Protein AF-A0A8T2B8S4-F1 (afdb_monomer)

Solvent-accessible surface area (backbone atoms only — not comparable to full-atom values): 5568 Å² total; per-residue (Å²): 121,76,68,60,57,53,54,52,52,52,51,53,52,52,50,52,56,61,54,63,69,72,67,74,74,70,67,49,63,48,71,48,74,47,76,48,82,42,70,58,55,93,54,25,38,60,47,35,54,52,53,43,69,73,37,90,84,50,60,72,91,33,73,86,74,44,56,51,44,64,37,40,69,48,70,62,85,96,41,54,23,22,37,28,42,30,34,35,84,49,73,76,82,134

Structure (mmCIF, N/CA/C/O backbone):
data_AF-A0A8T2B8S4-F1
#
_entry.id   AF-A0A8T2B8S4-F1
#
loop_
_atom_site.group_PDB
_atom_site.id
_atom_site.type_symbol
_atom_site.label_atom_id
_atom_site.label_alt_id
_atom_site.label_comp_id
_atom_site.label_asym_id
_atom_site.label_entity_id
_atom_site.label_seq_id
_atom_site.pdbx_PDB_ins_code
_atom_site.Cartn_x
_atom_site.Cartn_y
_atom_site.Cartn_z
_atom_site.occupancy
_atom_site.B_iso_or_equiv
_atom_site.auth_seq_id
_atom_site.auth_comp_id
_atom_site.auth_asym_id
_atom_site.auth_atom_id
_atom_site.pdbx_PDB_model_num
ATOM 1 N N . MET A 1 1 ? 41.551 -16.755 -46.897 1.00 50.50 1 MET A N 1
ATOM 2 C CA . MET A 1 1 ? 41.092 -15.624 -46.050 1.00 50.50 1 MET A CA 1
ATOM 3 C C . MET A 1 1 ? 39.593 -15.297 -46.164 1.00 50.50 1 MET A C 1
ATOM 5 O O . MET A 1 1 ? 39.056 -14.766 -45.207 1.00 50.50 1 MET A O 1
ATOM 9 N N . ARG A 1 2 ? 38.880 -15.654 -47.253 1.00 53.94 2 ARG A N 1
ATOM 10 C CA . ARG A 1 2 ? 37.419 -15.422 -47.417 1.00 53.94 2 ARG A CA 1
ATOM 11 C C . ARG A 1 2 ? 36.505 -16.157 -46.420 1.00 53.94 2 ARG A C 1
ATOM 13 O O . ARG A 1 2 ? 35.413 -15.686 -46.137 1.00 53.94 2 ARG A O 1
ATOM 20 N N . SER A 1 3 ? 36.934 -17.311 -45.908 1.00 57.91 3 SER A N 1
ATOM 21 C CA . SER A 1 3 ? 36.098 -18.138 -45.023 1.00 57.91 3 SER A CA 1
ATOM 22 C C . SER A 1 3 ? 36.016 -17.592 -43.594 1.00 57.91 3 SER A C 1
ATOM 24 O O . SER A 1 3 ? 35.002 -17.767 -42.933 1.00 57.91 3 SER A O 1
ATOM 26 N N . VAL A 1 4 ? 37.067 -16.911 -43.125 1.00 59.75 4 VAL A N 1
ATOM 27 C CA . VAL A 1 4 ? 37.158 -16.413 -41.741 1.00 59.75 4 VAL A CA 1
ATOM 28 C C . VAL A 1 4 ? 36.249 -15.200 -41.542 1.00 59.75 4 VAL A C 1
ATOM 30 O O . VAL A 1 4 ? 35.550 -15.106 -40.537 1.00 59.75 4 VAL A O 1
ATOM 33 N N . THR A 1 5 ? 36.185 -14.308 -42.534 1.00 61.19 5 THR A N 1
ATOM 34 C CA . THR A 1 5 ? 35.276 -13.154 -42.524 1.00 61.19 5 THR A CA 1
ATOM 35 C C . THR A 1 5 ? 33.807 -13.573 -42.514 1.00 61.19 5 THR A C 1
ATOM 37 O O . THR A 1 5 ? 33.010 -12.953 -41.815 1.00 61.19 5 THR A O 1
ATOM 40 N N . SER A 1 6 ? 33.455 -14.658 -43.215 1.00 63.44 6 SER A N 1
ATOM 41 C CA . SER A 1 6 ? 32.092 -15.207 -43.204 1.00 63.44 6 SER A CA 1
ATOM 42 C C . SER A 1 6 ? 31.689 -15.723 -41.821 1.00 63.44 6 SER A C 1
ATOM 44 O O . SER A 1 6 ? 30.569 -15.473 -41.379 1.00 63.44 6 SER A O 1
ATOM 46 N N . SER A 1 7 ? 32.598 -16.401 -41.116 1.00 65.00 7 SER A N 1
ATOM 47 C CA . SER A 1 7 ?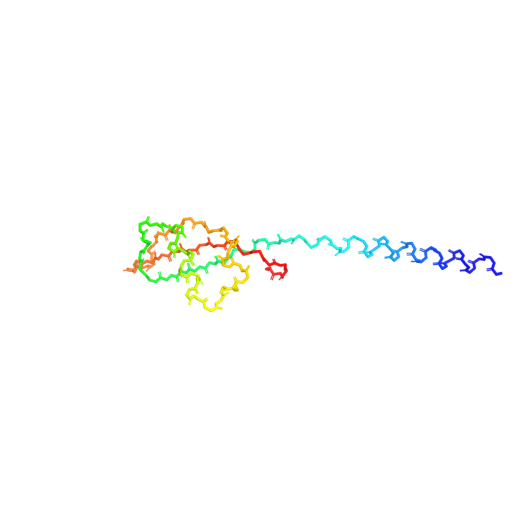 32.341 -16.901 -39.760 1.00 65.00 7 SER A CA 1
ATOM 48 C C . SER A 1 7 ? 32.152 -15.763 -38.752 1.00 65.00 7 SER A C 1
ATOM 50 O O . SER A 1 7 ? 31.272 -15.834 -37.900 1.00 65.00 7 SER A O 1
ATOM 52 N N . ILE A 1 8 ? 32.927 -14.680 -38.878 1.00 73.56 8 ILE A N 1
ATOM 53 C CA . ILE A 1 8 ? 32.818 -13.499 -38.005 1.00 73.56 8 ILE A CA 1
ATOM 54 C C . ILE A 1 8 ? 31.478 -12.777 -38.217 1.00 73.56 8 ILE A C 1
ATOM 56 O O . ILE A 1 8 ? 30.805 -12.428 -37.246 1.00 73.56 8 ILE A O 1
ATOM 60 N N . LEU A 1 9 ? 31.061 -12.598 -39.475 1.00 73.06 9 LEU A N 1
ATOM 61 C CA . LEU A 1 9 ? 29.763 -12.008 -39.828 1.00 73.06 9 LEU A CA 1
ATOM 62 C C . LEU A 1 9 ? 28.591 -12.819 -39.263 1.00 73.06 9 LEU A C 1
ATOM 64 O O . LEU A 1 9 ? 27.648 -12.245 -38.717 1.00 73.06 9 LEU A O 1
ATOM 68 N N . LEU A 1 10 ? 28.672 -14.149 -39.344 1.00 73.88 10 LEU A N 1
ATOM 69 C CA . LEU A 1 10 ? 27.642 -15.041 -38.818 1.00 73.88 10 LEU A CA 1
ATOM 70 C C . LEU A 1 10 ? 27.536 -14.948 -37.284 1.00 73.88 10 LEU A C 1
ATOM 72 O O . LEU A 1 10 ? 26.433 -14.877 -36.742 1.00 73.88 10 LEU A O 1
ATOM 76 N N . CYS A 1 11 ? 28.674 -14.872 -36.587 1.00 72.81 11 CYS A N 1
ATOM 77 C CA . CYS A 1 11 ? 28.716 -14.688 -35.135 1.00 72.81 11 CYS A CA 1
ATOM 78 C C . CYS A 1 11 ? 28.121 -13.342 -34.697 1.00 72.81 11 CYS A C 1
ATOM 80 O O . CYS A 1 11 ? 27.356 -13.298 -33.734 1.00 72.81 11 CYS A O 1
ATOM 82 N N . LEU A 1 12 ? 28.423 -12.252 -35.410 1.00 72.50 12 LEU A N 1
ATOM 83 C CA . LEU A 1 12 ? 27.871 -10.925 -35.113 1.00 72.50 12 LEU A CA 1
ATOM 84 C C . LEU A 1 12 ? 26.347 -10.882 -35.287 1.00 72.50 12 LEU A C 1
ATOM 86 O O . LEU A 1 12 ? 25.648 -10.320 -34.445 1.00 72.50 12 LEU A O 1
ATOM 90 N N . LEU A 1 13 ? 25.823 -11.522 -36.336 1.00 70.94 13 LEU A N 1
ATOM 91 C CA . LEU A 1 13 ? 24.380 -11.628 -36.566 1.00 70.94 13 LEU A CA 1
ATOM 92 C C . LEU A 1 13 ? 23.684 -12.426 -35.456 1.00 70.94 13 LEU A C 1
ATOM 94 O O . LEU A 1 13 ? 22.670 -11.976 -34.923 1.00 70.94 13 LEU A O 1
ATOM 98 N N . MET A 1 14 ? 24.256 -13.562 -35.047 1.00 68.38 14 MET A N 1
ATOM 99 C CA . MET A 1 14 ? 23.742 -14.357 -33.924 1.00 68.38 14 MET A CA 1
ATOM 100 C C . MET A 1 14 ? 23.734 -13.563 -32.610 1.00 68.38 14 MET A C 1
ATOM 102 O O . MET A 1 14 ? 22.748 -13.610 -31.869 1.00 68.38 14 MET A O 1
ATOM 106 N N . PHE A 1 15 ? 24.792 -12.794 -32.328 1.00 64.69 15 PHE A N 1
ATOM 107 C CA . PHE A 1 15 ? 24.865 -11.913 -31.157 1.00 64.69 15 PHE A CA 1
ATOM 108 C C . PHE A 1 15 ? 23.813 -10.798 -31.194 1.00 64.69 15 PHE A C 1
ATOM 110 O O . PHE A 1 15 ? 23.193 -10.511 -30.170 1.00 64.69 15 PHE A O 1
ATOM 117 N N . LEU A 1 16 ? 23.571 -10.184 -32.354 1.00 64.25 16 LEU A N 1
ATOM 118 C CA . LEU A 1 16 ? 22.546 -9.149 -32.506 1.00 64.25 16 LEU A CA 1
ATOM 119 C C . LEU A 1 16 ? 21.139 -9.708 -32.292 1.00 64.25 16 LEU A C 1
ATOM 121 O O . LEU A 1 16 ? 20.342 -9.089 -31.587 1.00 64.25 16 LEU A O 1
ATOM 125 N N . VAL A 1 17 ? 20.835 -10.885 -32.843 1.00 63.25 17 VAL A N 1
ATOM 126 C CA . VAL A 1 17 ? 19.531 -11.535 -32.654 1.00 63.25 17 VAL A CA 1
ATOM 127 C C . VAL A 1 17 ? 19.331 -11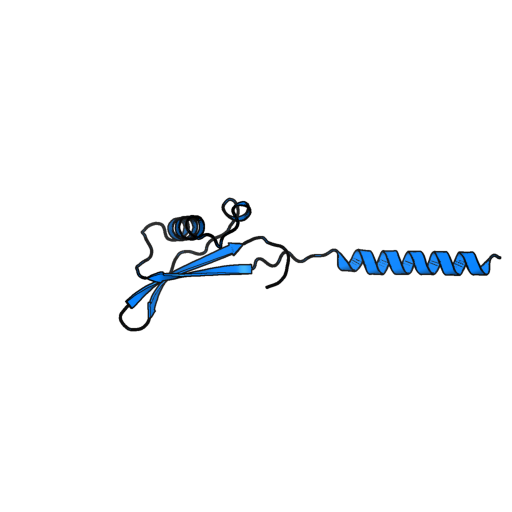.917 -31.187 1.00 63.25 17 VAL A C 1
ATOM 129 O O . VAL A 1 17 ? 18.314 -11.567 -30.595 1.00 63.25 17 VAL A O 1
ATOM 132 N N . THR A 1 18 ? 20.311 -12.560 -30.553 1.00 59.31 18 THR A N 1
ATOM 133 C CA . THR A 1 18 ? 20.191 -12.986 -29.147 1.00 59.31 18 THR A CA 1
ATOM 134 C C . THR A 1 18 ? 20.131 -11.820 -28.155 1.00 59.31 18 THR A C 1
ATOM 136 O O . THR A 1 18 ? 19.398 -11.912 -27.169 1.00 59.31 18 THR A O 1
ATOM 139 N N . ASN A 1 19 ? 20.822 -10.702 -28.410 1.00 57.59 19 ASN A N 1
ATOM 140 C CA . ASN A 1 19 ? 20.736 -9.516 -27.548 1.00 57.59 19 ASN A CA 1
ATOM 141 C C . ASN A 1 19 ? 19.428 -8.730 -27.735 1.00 57.59 19 ASN A C 1
ATOM 143 O O . ASN A 1 19 ? 18.869 -8.255 -26.748 1.00 57.59 19 ASN A O 1
ATOM 147 N N . ASN A 1 20 ? 18.881 -8.637 -28.954 1.00 54.25 20 ASN A N 1
ATOM 148 C CA . ASN A 1 20 ? 17.632 -7.899 -29.194 1.00 54.25 20 ASN A CA 1
ATOM 149 C C . ASN A 1 20 ? 16.394 -8.565 -28.565 1.00 54.25 20 ASN A C 1
ATOM 151 O O . ASN A 1 20 ? 15.432 -7.878 -28.225 1.00 54.25 20 ASN A O 1
ATOM 155 N N . VAL A 1 21 ? 16.407 -9.885 -28.354 1.00 52.62 21 VAL A N 1
ATOM 156 C CA . VAL A 1 21 ? 15.267 -10.604 -27.751 1.00 52.62 21 VAL A CA 1
ATOM 157 C C . VAL A 1 21 ? 15.225 -10.431 -26.222 1.00 52.62 21 VAL A C 1
ATOM 159 O O . VAL A 1 21 ? 14.160 -10.528 -25.613 1.00 52.62 21 VAL A O 1
ATOM 162 N N . LYS A 1 22 ? 16.356 -10.099 -25.582 1.00 47.38 22 LYS A N 1
ATOM 163 C CA . LYS A 1 22 ? 16.471 -9.990 -24.115 1.00 47.38 22 LYS A CA 1
ATOM 164 C C . LYS A 1 22 ? 16.038 -8.633 -23.539 1.00 47.38 22 LYS A C 1
ATOM 166 O O . LYS A 1 22 ? 16.034 -8.469 -22.324 1.00 47.38 22 LYS A O 1
ATOM 171 N N . GLY A 1 23 ? 15.661 -7.675 -24.390 1.00 48.59 23 GLY A N 1
ATOM 172 C CA . GLY A 1 23 ? 15.362 -6.290 -24.000 1.00 48.59 23 GLY A CA 1
ATOM 173 C C . GLY A 1 23 ? 13.895 -5.969 -23.701 1.00 48.59 23 GLY A C 1
ATOM 174 O O . GLY A 1 23 ? 13.590 -4.842 -23.316 1.00 48.59 23 GLY A O 1
ATOM 175 N N . ARG A 1 24 ? 12.957 -6.913 -23.854 1.00 45.75 24 ARG A N 1
ATOM 176 C CA . ARG A 1 24 ? 11.555 -6.677 -23.472 1.00 45.75 24 ARG A CA 1
ATOM 177 C C . ARG A 1 24 ? 11.377 -6.977 -21.984 1.00 45.75 24 ARG A C 1
ATOM 179 O O . ARG A 1 24 ? 10.765 -7.971 -21.604 1.00 45.75 24 ARG A O 1
ATOM 186 N N . GLU A 1 25 ? 11.925 -6.109 -21.135 1.00 48.91 25 GLU A N 1
ATOM 187 C CA . GLU A 1 25 ? 11.543 -6.060 -19.724 1.00 48.91 25 GLU A CA 1
ATOM 188 C C . GLU A 1 25 ? 10.041 -5.771 -19.654 1.00 48.91 25 GLU A C 1
ATOM 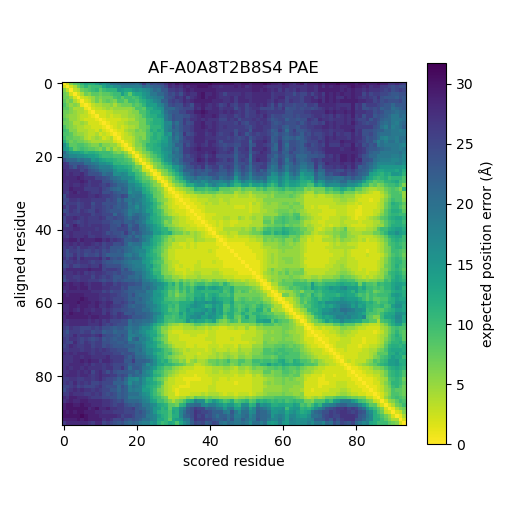190 O O . GLU A 1 25 ? 9.579 -4.635 -19.790 1.00 48.91 25 GLU A O 1
ATOM 195 N N . VAL A 1 26 ? 9.241 -6.822 -19.484 1.00 47.41 26 VAL A N 1
ATOM 196 C CA . VAL A 1 26 ? 7.833 -6.676 -19.137 1.00 47.41 26 VAL A CA 1
ATOM 197 C C . VAL A 1 26 ? 7.818 -5.962 -17.791 1.00 47.41 26 VAL A C 1
ATOM 199 O O . VAL A 1 26 ? 8.158 -6.563 -16.774 1.00 47.41 26 VAL A O 1
ATOM 202 N N . ARG A 1 27 ? 7.454 -4.671 -17.779 1.00 48.81 27 ARG A N 1
ATOM 203 C CA . ARG A 1 27 ? 7.162 -3.928 -16.547 1.00 48.81 27 AR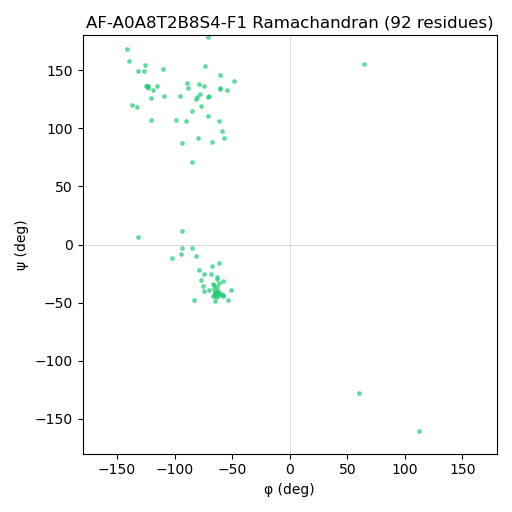G A CA 1
ATOM 204 C C . ARG A 1 27 ? 6.056 -4.674 -15.804 1.00 48.81 27 ARG A C 1
ATOM 206 O O . ARG A 1 27 ? 4.871 -4.477 -16.069 1.00 48.81 27 ARG A O 1
ATOM 213 N N . ARG A 1 28 ? 6.438 -5.577 -14.904 1.00 51.25 28 ARG A N 1
ATOM 214 C CA . ARG A 1 28 ? 5.506 -6.233 -13.997 1.00 51.25 28 ARG A CA 1
ATOM 215 C C . ARG A 1 28 ? 5.067 -5.178 -12.996 1.00 51.25 28 ARG A C 1
ATOM 217 O O . ARG A 1 28 ? 5.853 -4.728 -12.171 1.00 51.25 28 ARG A O 1
ATOM 224 N N . ASN A 1 29 ? 3.806 -4.770 -13.085 1.00 60.31 29 ASN A N 1
ATOM 225 C CA . ASN A 1 29 ? 3.175 -3.966 -12.047 1.00 60.31 29 ASN A CA 1
ATOM 226 C C . ASN A 1 29 ? 3.039 -4.836 -10.791 1.00 60.31 29 ASN A C 1
ATOM 228 O O . ASN A 1 29 ? 2.033 -5.527 -10.623 1.00 60.31 29 ASN A O 1
ATOM 232 N N . CYS A 1 30 ? 4.060 -4.845 -9.934 1.00 68.81 30 CYS A N 1
ATOM 233 C CA . CYS A 1 30 ? 4.000 -5.573 -8.674 1.00 68.81 30 CYS A CA 1
ATOM 234 C C . CYS A 1 30 ? 3.005 -4.854 -7.736 1.00 68.81 30 CYS A C 1
ATOM 236 O O . CYS A 1 30 ? 3.094 -3.632 -7.548 1.00 68.81 30 CYS A O 1
ATOM 238 N N . PRO A 1 31 ? 2.018 -5.574 -7.174 1.00 74.94 31 PRO A N 1
ATOM 239 C CA . PRO A 1 31 ? 1.090 -4.995 -6.218 1.00 74.94 31 PRO A CA 1
ATOM 240 C C . PRO A 1 31 ? 1.761 -4.854 -4.849 1.00 74.94 31 PRO A C 1
ATOM 242 O O . PRO A 1 31 ? 2.112 -5.847 -4.215 1.00 74.94 31 PRO A O 1
ATOM 245 N N . TYR A 1 32 ? 1.862 -3.625 -4.360 1.00 78.44 32 TYR A N 1
ATOM 246 C CA . TYR A 1 32 ? 2.187 -3.323 -2.972 1.00 78.44 32 TYR A CA 1
ATOM 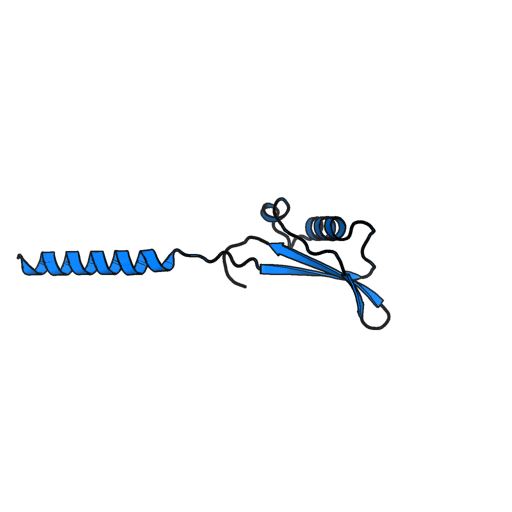247 C C . TYR A 1 32 ? 0.928 -3.470 -2.132 1.00 78.44 32 TYR A C 1
ATOM 249 O O . TYR A 1 32 ? -0.108 -2.889 -2.462 1.00 78.44 32 TYR A O 1
ATOM 257 N N . LYS A 1 33 ? 1.008 -4.259 -1.061 1.00 83.94 33 LYS A N 1
ATOM 258 C CA . LYS A 1 33 ? -0.093 -4.471 -0.121 1.00 83.94 33 LYS A CA 1
ATOM 259 C C . LYS A 1 33 ? 0.292 -3.926 1.247 1.00 83.94 33 LYS A C 1
ATOM 261 O O . LYS A 1 33 ? 1.397 -4.175 1.714 1.00 83.94 33 LYS A O 1
ATOM 266 N N . LEU A 1 34 ? -0.639 -3.224 1.872 1.00 85.19 34 LEU A N 1
ATOM 267 C CA . LEU A 1 34 ? -0.545 -2.736 3.240 1.00 85.19 34 LEU A CA 1
ATOM 268 C C . LEU A 1 34 ? -1.765 -3.249 4.001 1.00 85.19 34 LEU A C 1
ATOM 270 O O . LEU A 1 34 ? -2.876 -3.207 3.466 1.00 85.19 34 LEU A O 1
ATOM 274 N N . MET A 1 35 ? -1.562 -3.735 5.221 1.00 89.38 35 MET A N 1
ATOM 275 C CA . MET A 1 35 ? -2.644 -4.133 6.112 1.00 89.38 35 MET A CA 1
ATOM 276 C C . MET A 1 35 ? -2.338 -3.628 7.511 1.00 89.38 35 MET A C 1
ATOM 278 O O . MET A 1 35 ? -1.309 -3.988 8.074 1.00 89.38 35 MET A O 1
ATOM 282 N N . ASN A 1 36 ? -3.223 -2.794 8.042 1.00 89.94 36 ASN A N 1
ATOM 283 C CA . ASN A 1 36 ? -3.011 -2.079 9.293 1.00 89.94 36 ASN A CA 1
ATOM 284 C C . ASN A 1 36 ? -4.306 -2.060 10.121 1.00 89.94 36 ASN A C 1
ATOM 286 O O . ASN A 1 36 ? -5.396 -2.207 9.560 1.00 89.94 36 ASN A O 1
ATOM 290 N N . PRO A 1 37 ? -4.214 -1.864 11.446 1.00 91.56 37 PRO A N 1
ATOM 291 C CA . PRO A 1 37 ? -5.381 -1.709 12.307 1.00 91.56 37 PRO A CA 1
ATOM 292 C C . PRO A 1 37 ? -6.234 -0.496 11.925 1.00 91.56 37 PRO A C 1
ATOM 294 O O . PRO A 1 37 ? -5.711 0.553 11.548 1.00 91.56 37 PRO A O 1
ATOM 297 N N . GLY A 1 38 ? -7.548 -0.625 12.093 1.00 91.31 38 GLY A N 1
ATOM 298 C CA . GLY A 1 38 ? -8.518 0.442 11.873 1.00 91.31 38 GLY A CA 1
ATOM 299 C C . GLY A 1 38 ? -9.437 0.182 10.685 1.00 91.31 38 GLY A C 1
ATOM 300 O O . GLY A 1 38 ? -9.613 -0.951 10.247 1.00 91.31 38 GLY A O 1
ATOM 301 N N . LYS A 1 39 ? -10.045 1.257 10.181 1.00 91.31 39 LYS A N 1
ATOM 302 C CA . LYS A 1 39 ? -10.991 1.223 9.063 1.00 91.31 39 LYS A CA 1
ATOM 303 C C . LYS A 1 39 ? -10.570 2.177 7.957 1.00 91.31 39 LYS A C 1
ATOM 305 O O . LYS A 1 39 ? -9.904 3.181 8.203 1.00 91.31 39 LYS A O 1
ATOM 310 N N . CYS A 1 40 ? -11.001 1.875 6.745 1.00 88.69 40 CYS A N 1
ATOM 311 C CA . CYS A 1 40 ? -10.903 2.749 5.597 1.00 88.69 40 CYS A CA 1
ATOM 312 C C . CYS A 1 40 ? -11.674 4.051 5.851 1.00 88.69 40 CYS A C 1
ATOM 314 O O . CYS A 1 40 ? -12.822 4.037 6.296 1.00 88.69 40 CYS A O 1
ATOM 316 N N . GLY A 1 41 ? -11.060 5.188 5.517 1.00 84.06 41 GLY A N 1
ATOM 317 C CA . GLY A 1 41 ? -11.744 6.482 5.516 1.00 84.06 41 GLY A CA 1
ATOM 318 C C . GLY A 1 41 ? -12.771 6.628 4.382 1.00 84.06 41 GLY A C 1
ATOM 319 O O . GLY A 1 41 ? -12.917 5.757 3.522 1.00 84.06 41 GLY A O 1
ATOM 320 N N . ALA A 1 42 ? -13.452 7.780 4.343 1.00 85.69 42 ALA A N 1
ATOM 321 C CA . ALA A 1 42 ? -14.490 8.082 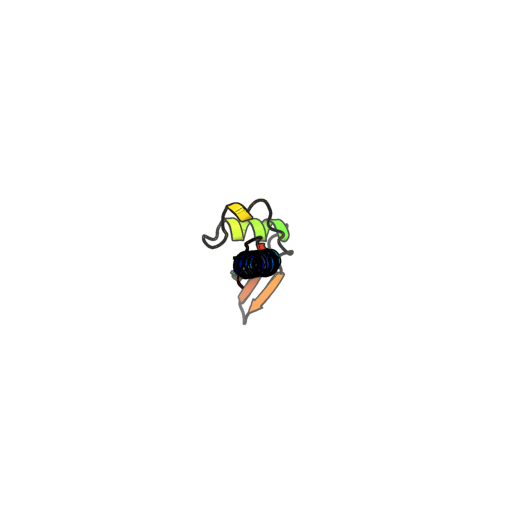3.349 1.00 85.69 42 ALA A CA 1
ATOM 322 C C . ALA A 1 42 ? -13.978 7.997 1.896 1.00 85.69 42 ALA A C 1
ATOM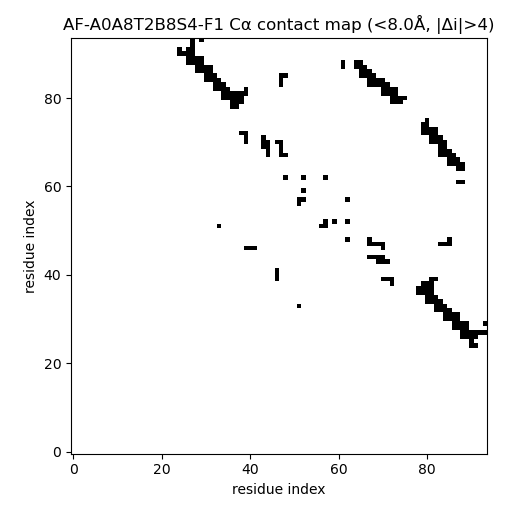 324 O O . ALA A 1 42 ? -14.622 7.394 1.037 1.00 85.69 42 ALA A O 1
ATOM 325 N N . ASN A 1 43 ? -12.789 8.545 1.620 1.00 90.81 43 ASN A N 1
ATOM 326 C CA . ASN A 1 43 ? -12.158 8.440 0.306 1.00 90.81 43 ASN A CA 1
ATOM 327 C C . ASN A 1 43 ? -11.197 7.245 0.259 1.00 90.81 43 ASN A C 1
ATOM 329 O O . ASN A 1 43 ? -10.000 7.369 0.508 1.00 90.81 43 ASN A O 1
ATOM 333 N N . LYS A 1 44 ? -11.740 6.073 -0.078 1.00 87.69 44 LYS A N 1
ATOM 334 C CA . LYS A 1 44 ? -11.041 4.780 -0.024 1.00 87.69 44 LYS A CA 1
ATOM 335 C C . LYS A 1 44 ? -9.764 4.704 -0.867 1.00 87.69 44 LYS A C 1
ATOM 337 O O . LYS A 1 44 ? -8.864 3.951 -0.515 1.00 87.69 44 LYS A O 1
ATOM 342 N N . VAL A 1 45 ? -9.686 5.415 -1.992 1.00 86.75 45 VAL A N 1
ATOM 343 C CA . VAL A 1 45 ? -8.493 5.388 -2.862 1.00 86.75 45 VAL A CA 1
ATOM 344 C C . VAL A 1 45 ? -7.434 6.351 -2.336 1.00 86.75 45 VAL A C 1
ATOM 346 O O . VAL A 1 45 ? -6.279 5.955 -2.177 1.00 86.75 45 VAL A O 1
ATOM 349 N N . GLN A 1 46 ? -7.836 7.584 -2.015 1.00 86.19 46 GLN A N 1
ATOM 350 C CA . GLN A 1 46 ? -6.930 8.599 -1.480 1.00 86.19 46 GLN A CA 1
ATOM 351 C C . GLN A 1 46 ? -6.337 8.173 -0.136 1.00 86.19 46 GLN A C 1
ATOM 353 O O . GLN A 1 46 ? -5.141 8.322 0.077 1.00 86.19 46 GLN A O 1
ATOM 358 N N . PHE A 1 47 ? -7.148 7.546 0.719 1.00 89.25 47 PHE A N 1
ATOM 359 C CA . PHE A 1 47 ? -6.700 6.985 1.989 1.00 89.25 47 PHE A CA 1
ATOM 360 C C . PHE A 1 47 ? -5.521 6.022 1.804 1.00 89.25 47 PHE A C 1
ATOM 362 O O . PHE A 1 47 ? -4.500 6.163 2.467 1.00 89.25 47 PHE A O 1
ATOM 369 N N . CYS A 1 48 ? -5.614 5.091 0.848 1.00 86.69 48 CYS A N 1
ATOM 370 C CA . CYS A 1 48 ? -4.507 4.183 0.563 1.00 86.69 48 CYS A CA 1
ATOM 371 C C . CYS A 1 48 ? -3.275 4.908 0.022 1.00 86.69 48 CYS A C 1
ATOM 373 O O . CYS A 1 48 ? -2.165 4.583 0.430 1.00 86.69 48 CYS A O 1
ATOM 375 N N . LEU A 1 49 ? -3.450 5.884 -0.873 1.00 84.00 49 LEU A N 1
ATOM 376 C CA . LEU A 1 49 ? -2.332 6.690 -1.370 1.00 84.00 49 LEU A CA 1
ATOM 377 C C . LEU A 1 49 ? -1.608 7.402 -0.222 1.00 84.00 49 LEU A C 1
ATOM 379 O O . LEU A 1 49 ? -0.380 7.386 -0.176 1.00 84.00 49 LEU A O 1
ATOM 383 N N . ASP A 1 50 ? -2.350 7.990 0.712 1.00 85.94 50 ASP A N 1
ATOM 384 C CA . ASP A 1 50 ? -1.784 8.725 1.840 1.00 85.94 50 ASP A CA 1
ATOM 385 C C . ASP A 1 50 ? -1.101 7.792 2.851 1.00 85.94 50 ASP A C 1
ATOM 387 O O . ASP A 1 50 ? 0.003 8.093 3.306 1.00 85.94 50 ASP A O 1
ATOM 391 N N . GLU A 1 51 ? -1.675 6.618 3.127 1.00 86.25 51 GLU A N 1
ATOM 392 C CA . GLU A 1 51 ? -1.028 5.599 3.962 1.00 86.25 51 GLU A CA 1
ATOM 393 C C . GLU A 1 51 ? 0.276 5.092 3.333 1.00 86.25 51 GLU A C 1
ATOM 395 O O . GLU A 1 51 ? 1.311 5.048 3.996 1.00 86.25 51 GLU A O 1
ATOM 400 N N . PHE A 1 52 ? 0.297 4.816 2.026 1.00 81.19 52 PHE A N 1
ATOM 401 C CA . PHE A 1 52 ? 1.540 4.443 1.345 1.00 81.19 52 PHE A CA 1
ATOM 402 C C . PHE A 1 52 ? 2.564 5.585 1.314 1.00 81.19 52 PHE A C 1
ATOM 404 O O . PHE A 1 52 ? 3.760 5.324 1.449 1.00 81.19 52 PHE A O 1
ATOM 411 N N . LYS A 1 53 ? 2.137 6.852 1.199 1.00 78.00 53 LYS A N 1
ATOM 412 C CA . LYS A 1 53 ? 3.042 8.012 1.298 1.00 78.00 53 LYS A CA 1
ATOM 413 C C . LYS A 1 53 ? 3.723 8.111 2.661 1.00 78.00 53 LYS A C 1
ATOM 415 O O . LYS A 1 53 ? 4.868 8.566 2.694 1.00 78.00 53 LYS A O 1
ATOM 420 N N . ARG A 1 54 ? 3.032 7.702 3.733 1.00 79.81 54 ARG A N 1
ATOM 421 C CA . ARG A 1 54 ? 3.547 7.643 5.111 1.00 79.81 54 ARG A CA 1
ATOM 422 C C . ARG A 1 54 ? 4.501 6.472 5.335 1.00 79.81 54 ARG A C 1
ATOM 424 O O . ARG A 1 54 ? 5.360 6.558 6.205 1.00 79.81 54 ARG A O 1
ATOM 431 N N . THR A 1 55 ? 4.386 5.395 4.559 1.00 71.38 55 THR A N 1
ATOM 432 C CA . THR A 1 55 ? 5.323 4.269 4.658 1.00 71.38 55 THR A CA 1
ATOM 433 C C . THR A 1 55 ? 6.648 4.538 3.944 1.00 71.38 55 THR A C 1
ATOM 435 O O . THR A 1 55 ? 6.682 5.002 2.806 1.00 71.38 55 THR A O 1
ATOM 438 N N . THR A 1 56 ? 7.756 4.144 4.572 1.00 63.00 56 THR A N 1
ATOM 439 C CA . THR A 1 56 ? 9.112 4.214 3.990 1.00 63.00 56 THR A CA 1
ATOM 440 C C . THR A 1 56 ? 9.303 3.253 2.808 1.00 63.00 56 THR A C 1
ATOM 442 O O . THR A 1 56 ? 10.211 3.417 1.999 1.00 63.00 56 THR A O 1
ATOM 445 N N . TYR A 1 57 ? 8.432 2.249 2.682 1.00 59.34 57 TYR A N 1
ATOM 446 C CA . TYR A 1 57 ? 8.541 1.173 1.693 1.00 59.34 57 TYR A CA 1
ATOM 447 C C . TYR A 1 57 ? 8.023 1.543 0.300 1.00 59.34 57 TYR A C 1
ATOM 449 O O . TYR A 1 57 ? 8.229 0.779 -0.646 1.00 59.34 57 TYR A O 1
ATOM 457 N N . PHE A 1 58 ? 7.356 2.693 0.152 1.00 65.00 58 PHE A N 1
ATOM 458 C CA . PHE A 1 58 ? 6.812 3.123 -1.130 1.00 65.00 58 PHE A CA 1
ATOM 459 C C . PHE A 1 58 ? 7.747 4.139 -1.806 1.00 65.00 58 PHE A C 1
ATOM 461 O O . PHE A 1 58 ? 7.829 5.287 -1.354 1.00 65.00 58 PHE A O 1
ATOM 468 N N . PRO A 1 59 ? 8.469 3.752 -2.877 1.00 61.84 59 PRO A N 1
ATOM 469 C CA . PRO A 1 59 ? 9.440 4.634 -3.510 1.00 61.84 59 PRO A CA 1
ATOM 470 C C . PRO A 1 59 ? 8.758 5.903 -4.032 1.00 61.84 59 PRO A C 1
ATOM 472 O O . PRO A 1 59 ? 7.720 5.838 -4.689 1.00 61.84 59 PRO A O 1
ATOM 475 N N . GLU A 1 60 ? 9.360 7.061 -3.757 1.00 61.41 60 GLU A N 1
ATOM 476 C CA . GLU A 1 60 ? 8.817 8.386 -4.090 1.00 61.41 60 GLU A CA 1
ATOM 477 C C . GLU A 1 60 ? 8.401 8.515 -5.558 1.00 61.41 60 GLU A C 1
ATOM 479 O O . GLU A 1 60 ? 7.324 9.013 -5.877 1.00 61.41 60 GLU A O 1
ATOM 484 N N . ASN A 1 61 ? 9.200 7.921 -6.439 1.00 55.75 61 ASN A N 1
ATOM 485 C CA . ASN A 1 61 ? 9.021 7.890 -7.887 1.00 55.75 61 ASN A CA 1
ATOM 486 C C . ASN A 1 61 ? 7.717 7.184 -8.316 1.00 55.75 61 ASN A C 1
ATOM 488 O O . ASN A 1 61 ? 7.292 7.309 -9.461 1.00 55.75 61 ASN A O 1
ATOM 492 N N . GLN A 1 62 ? 7.087 6.418 -7.419 1.00 58.56 62 GLN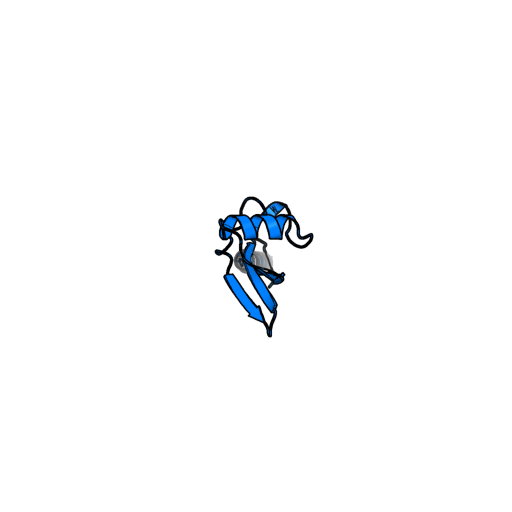 A N 1
ATOM 493 C CA . GLN A 1 62 ? 5.810 5.748 -7.653 1.00 58.56 62 GLN A CA 1
ATOM 494 C C . GLN A 1 62 ? 4.626 6.466 -6.999 1.00 58.56 62 GLN A C 1
ATOM 496 O O . GLN A 1 62 ? 3.488 6.156 -7.344 1.00 58.56 62 GLN A O 1
ATOM 501 N N . LYS A 1 63 ? 4.841 7.449 -6.111 1.00 57.34 63 LYS A N 1
ATOM 502 C CA . LYS A 1 63 ? 3.766 8.172 -5.398 1.00 57.34 63 LYS A CA 1
ATOM 503 C C . LYS A 1 63 ? 2.851 8.970 -6.339 1.00 57.34 63 LYS A C 1
ATOM 505 O O . LYS A 1 63 ? 1.664 9.082 -6.059 1.00 57.34 63 LYS A O 1
ATOM 510 N N . ASN A 1 64 ? 3.373 9.449 -7.473 1.00 52.75 64 ASN A N 1
ATOM 511 C CA . ASN A 1 64 ? 2.628 10.287 -8.428 1.00 52.75 64 ASN A CA 1
ATOM 512 C C . ASN A 1 64 ? 1.963 9.519 -9.589 1.00 52.75 64 ASN A C 1
ATOM 514 O O . ASN A 1 64 ? 1.192 10.109 -10.337 1.00 52.75 64 ASN A O 1
ATOM 518 N N . GLY A 1 65 ? 2.235 8.218 -9.752 1.00 52.72 65 GLY A N 1
ATOM 519 C CA . GLY A 1 65 ? 1.706 7.405 -10.863 1.00 52.72 65 GLY A CA 1
ATOM 520 C C . GLY A 1 65 ? 1.104 6.065 -10.443 1.00 52.72 65 GLY A C 1
ATOM 521 O O . GLY A 1 65 ? 0.766 5.241 -11.295 1.00 52.72 65 GLY A O 1
ATOM 522 N N . SER A 1 66 ? 0.997 5.812 -9.140 1.00 65.12 66 SER A N 1
ATOM 523 C CA . SER A 1 66 ? 0.496 4.546 -8.618 1.00 65.12 66 SER A CA 1
ATOM 524 C C . SER A 1 66 ? -1.022 4.476 -8.693 1.00 65.12 66 SER A C 1
ATOM 526 O O . SER A 1 66 ? -1.751 5.360 -8.248 1.00 65.12 66 SER A O 1
ATOM 528 N N . ARG A 1 67 ? -1.513 3.377 -9.267 1.00 75.19 67 ARG A N 1
ATOM 529 C CA . ARG A 1 67 ? -2.942 3.067 -9.286 1.00 75.19 67 ARG A CA 1
ATOM 530 C C . ARG A 1 67 ? -3.267 2.242 -8.053 1.00 75.19 67 ARG A C 1
ATOM 532 O O . ARG A 1 67 ? -2.916 1.062 -7.987 1.00 75.19 67 ARG A O 1
ATOM 539 N N . CYS A 1 68 ? -3.925 2.863 -7.083 1.00 79.19 68 CYS A N 1
ATOM 540 C CA . CYS A 1 68 ? -4.421 2.183 -5.894 1.00 79.19 68 CYS A CA 1
ATOM 541 C C . CYS A 1 68 ? -5.834 1.654 -6.116 1.00 79.19 68 CYS A C 1
ATOM 543 O O . CYS A 1 68 ? -6.686 2.313 -6.710 1.00 79.19 68 CYS A O 1
ATOM 545 N N . ARG A 1 69 ? -6.084 0.440 -5.629 1.00 86.62 69 ARG A N 1
ATOM 546 C CA . ARG A 1 69 ? -7.439 -0.086 -5.488 1.00 86.62 69 ARG A CA 1
ATOM 547 C C . ARG A 1 69 ? -8.122 0.616 -4.310 1.00 86.62 69 ARG A C 1
ATOM 549 O O . ARG A 1 69 ? -7.431 1.033 -3.380 1.00 86.62 69 ARG A O 1
ATOM 556 N N . PRO A 1 70 ? -9.461 0.710 -4.313 1.00 88.62 70 PRO A N 1
ATOM 557 C CA . PRO A 1 70 ? -10.194 1.174 -3.146 1.00 88.62 70 PRO A CA 1
ATOM 558 C C . PRO A 1 70 ? -9.826 0.342 -1.915 1.00 88.62 70 PRO A C 1
ATOM 560 O O . PRO A 1 70 ? -9.810 -0.891 -1.988 1.00 88.62 70 PRO A O 1
ATOM 563 N N . CYS A 1 71 ? -9.547 1.025 -0.806 1.00 90.81 71 CYS A N 1
ATOM 564 C CA . CYS A 1 71 ? -9.363 0.424 0.508 1.00 90.81 71 CYS A CA 1
ATOM 565 C C . CYS A 1 71 ? -10.493 -0.562 0.842 1.00 90.81 71 CYS A C 1
ATOM 567 O O . CYS A 1 71 ? -11.666 -0.306 0.540 1.00 90.81 71 CYS A O 1
ATOM 569 N N . LYS A 1 72 ? -10.138 -1.685 1.472 1.00 93.19 72 LYS A N 1
ATOM 570 C CA . LYS A 1 72 ? -11.096 -2.676 1.970 1.00 93.19 72 LYS A CA 1
ATOM 571 C C . LYS A 1 72 ? -10.952 -2.866 3.470 1.00 93.19 72 LYS A C 1
ATOM 573 O O . LYS A 1 72 ? -9.869 -3.220 3.930 1.00 93.19 72 LYS A O 1
ATOM 578 N N . ASP A 1 73 ? -12.060 -2.719 4.179 1.00 92.38 73 ASP A N 1
ATOM 579 C CA . ASP A 1 73 ? -12.186 -3.121 5.574 1.00 92.38 73 ASP A CA 1
ATOM 580 C C . ASP A 1 73 ? -12.283 -4.642 5.671 1.00 92.38 73 ASP A C 1
ATOM 582 O O . ASP A 1 73 ? -12.994 -5.286 4.895 1.00 92.38 73 ASP A O 1
ATOM 586 N N . THR A 1 74 ? -11.561 -5.220 6.619 1.00 90.44 74 THR A N 1
ATOM 587 C CA . THR A 1 74 ? -11.659 -6.630 6.978 1.00 90.44 74 THR A CA 1
ATOM 588 C C . THR A 1 74 ? -11.536 -6.790 8.492 1.00 90.44 74 THR A C 1
ATOM 590 O O . THR A 1 74 ? -11.216 -5.849 9.217 1.00 90.44 74 THR A O 1
ATOM 593 N N . ARG A 1 75 ? -11.839 -7.983 8.995 1.00 91.06 75 ARG A N 1
ATOM 594 C CA . ARG A 1 75 ? -11.641 -8.340 10.400 1.00 91.06 75 ARG A CA 1
ATOM 595 C C . ARG A 1 75 ? -10.674 -9.497 10.493 1.00 91.06 75 ARG A C 1
ATOM 597 O O . ARG A 1 75 ? -10.821 -10.487 9.780 1.00 91.06 75 ARG A O 1
ATOM 604 N N . VAL A 1 76 ? -9.699 -9.366 11.382 1.00 89.31 76 VAL A N 1
ATOM 605 C CA . VAL A 1 76 ? -8.780 -10.449 11.733 1.00 89.31 76 VAL A CA 1
ATOM 606 C C . VAL A 1 76 ? -8.937 -10.694 13.226 1.00 89.31 76 VAL A C 1
ATOM 608 O O . VAL A 1 76 ? -8.577 -9.857 14.051 1.00 89.31 76 VAL A O 1
ATOM 611 N N . GLY A 1 77 ? -9.572 -11.817 13.568 1.00 89.25 77 GLY A N 1
ATOM 612 C CA . GLY A 1 77 ? -10.051 -12.064 14.928 1.00 89.25 77 GLY A CA 1
ATOM 613 C C . GLY A 1 77 ? -11.066 -11.001 15.364 1.00 89.25 77 GLY A C 1
ATOM 614 O O . GLY A 1 77 ? -12.021 -10.717 14.642 1.00 89.25 77 GLY A O 1
ATOM 615 N N . ASN A 1 78 ? -10.827 -10.387 16.526 1.00 91.19 78 ASN A N 1
ATOM 616 C CA . ASN A 1 78 ? -11.664 -9.317 17.086 1.00 91.19 78 ASN A CA 1
ATOM 617 C C . ASN A 1 78 ? -11.178 -7.900 16.731 1.00 91.19 78 ASN A C 1
ATOM 619 O O . ASN A 1 78 ? -11.653 -6.930 17.319 1.00 91.19 78 ASN A O 1
ATOM 623 N N . GLN A 1 79 ? -10.237 -7.762 15.794 1.00 92.06 79 GLN A N 1
ATOM 624 C CA . GLN A 1 79 ? -9.674 -6.469 15.420 1.00 92.06 79 GLN A CA 1
ATOM 625 C C . GLN A 1 79 ? -10.149 -6.045 14.028 1.00 92.06 79 GLN A C 1
ATOM 627 O O . GLN A 1 79 ? -10.034 -6.795 13.054 1.00 92.06 79 GLN A O 1
ATOM 632 N N . ASP A 1 80 ? -10.676 -4.823 13.944 1.00 92.31 80 ASP A N 1
ATOM 633 C CA . ASP A 1 80 ? -10.937 -4.160 12.669 1.00 92.31 80 ASP A CA 1
ATOM 634 C C . ASP A 1 80 ? -9.589 -3.778 12.037 1.00 92.31 80 ASP A C 1
ATOM 636 O O . ASP A 1 80 ? -8.743 -3.145 12.679 1.00 92.31 80 ASP A O 1
ATOM 640 N N . VAL A 1 81 ? -9.383 -4.185 10.789 1.00 94.31 81 VAL A N 1
ATOM 641 C CA . VAL A 1 81 ? -8.185 -3.878 10.004 1.00 94.31 81 VAL A CA 1
ATOM 642 C C . VAL A 1 81 ? -8.596 -3.385 8.621 1.00 94.31 81 VAL A C 1
ATOM 644 O O . VAL A 1 81 ? -9.598 -3.817 8.051 1.00 94.31 81 VAL A O 1
ATOM 647 N N . TYR A 1 82 ? -7.788 -2.519 8.029 1.00 93.25 82 TYR A N 1
ATOM 648 C CA . TYR A 1 82 ? -7.969 -2.101 6.649 1.00 93.25 82 TYR A CA 1
ATOM 649 C C . TYR A 1 82 ? -6.852 -2.666 5.775 1.00 93.25 82 TYR A C 1
ATO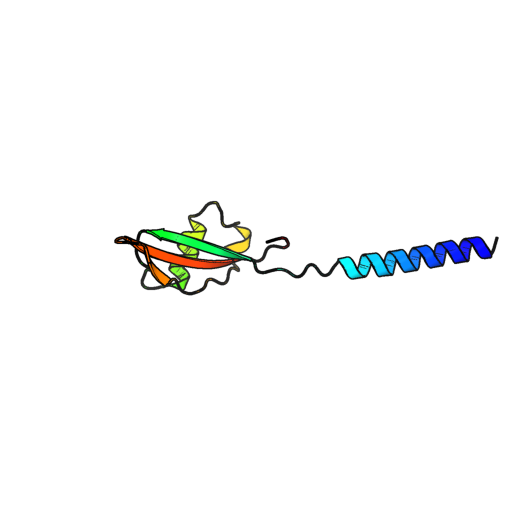M 651 O O . TYR A 1 82 ? -5.724 -2.878 6.222 1.00 93.25 82 TYR A O 1
ATOM 659 N N . SER A 1 83 ? -7.165 -2.898 4.502 1.00 91.56 83 SER A N 1
ATOM 660 C CA . SER A 1 83 ? -6.203 -3.328 3.493 1.00 91.56 83 SER A CA 1
ATOM 661 C C . SER A 1 83 ? -6.169 -2.366 2.311 1.00 91.56 83 SER A C 1
ATOM 663 O O . SER A 1 83 ? -7.202 -1.954 1.774 1.00 91.56 83 SER A O 1
ATOM 665 N N . CYS A 1 84 ? -4.954 -2.040 1.889 1.00 88.69 84 CYS A N 1
ATOM 666 C CA . CYS A 1 84 ? -4.661 -1.158 0.774 1.00 88.69 84 CYS A CA 1
ATOM 667 C C . CYS A 1 84 ? -3.775 -1.877 -0.236 1.00 88.69 84 CYS A C 1
ATOM 669 O O . CYS A 1 84 ? -2.821 -2.559 0.135 1.00 88.69 84 CYS A O 1
ATOM 671 N N . VAL A 1 85 ? -4.093 -1.737 -1.526 1.00 87.38 85 VAL A N 1
ATOM 672 C CA . VAL A 1 85 ? -3.334 -2.372 -2.610 1.00 87.38 85 VAL A CA 1
ATOM 673 C C . VAL A 1 85 ? -3.042 -1.352 -3.699 1.00 87.38 85 VAL A C 1
ATOM 675 O O . VAL A 1 85 ? -3.976 -0.859 -4.329 1.00 87.38 85 VAL A O 1
ATOM 678 N N . CYS A 1 86 ? -1.767 -1.077 -3.963 1.00 82.25 86 CYS A N 1
ATOM 679 C CA . CYS A 1 86 ? -1.332 -0.137 -4.994 1.00 82.25 86 CYS A CA 1
ATOM 680 C C . CYS A 1 86 ? -0.392 -0.805 -5.993 1.00 82.25 86 CYS A C 1
ATOM 682 O O . CYS A 1 86 ? 0.493 -1.568 -5.620 1.00 82.25 86 CYS A O 1
ATOM 684 N N . LEU A 1 87 ? -0.591 -0.537 -7.282 1.00 75.38 87 LEU A N 1
ATOM 685 C CA . LEU A 1 87 ? 0.287 -1.029 -8.338 1.00 75.38 87 LEU A CA 1
ATOM 686 C C . LEU A 1 87 ? 1.458 -0.066 -8.492 1.00 75.38 87 LEU A C 1
ATOM 688 O O . LEU A 1 87 ? 1.271 1.095 -8.865 1.00 75.38 87 LEU A O 1
ATOM 692 N N . GLY A 1 88 ? 2.652 -0.564 -8.190 1.00 64.38 88 GLY A N 1
ATOM 693 C CA . GLY A 1 88 ? 3.886 0.166 -8.387 1.00 64.38 88 GLY A CA 1
ATOM 694 C C . GLY A 1 88 ? 4.531 -0.190 -9.717 1.00 64.38 88 GLY A C 1
ATOM 695 O O . GLY A 1 88 ? 4.742 -1.363 -10.020 1.00 64.38 88 GLY A O 1
ATOM 696 N N . GLY A 1 89 ? 4.853 0.820 -10.521 1.00 49.41 89 GLY A N 1
ATOM 697 C CA . GLY A 1 89 ? 5.660 0.636 -11.722 1.00 49.41 89 GLY A CA 1
ATOM 698 C C . GLY A 1 89 ? 7.136 0.549 -11.344 1.00 49.41 89 GLY A C 1
ATOM 699 O O . GLY A 1 89 ? 7.805 1.576 -11.242 1.00 49.41 89 GLY A O 1
ATOM 700 N N . ARG A 1 90 ? 7.670 -0.648 -11.098 1.00 51.19 90 ARG A N 1
ATOM 701 C CA . ARG A 1 90 ? 9.123 -0.886 -11.134 1.00 51.19 90 ARG A CA 1
ATOM 702 C C . ARG A 1 90 ? 9.432 -2.061 -12.068 1.00 51.19 90 ARG A C 1
ATOM 704 O O . ARG A 1 90 ? 8.586 -2.940 -12.222 1.00 51.19 90 ARG A O 1
ATOM 711 N N . PRO A 1 91 ? 10.607 -2.061 -12.715 1.00 39.62 91 PRO A N 1
ATOM 712 C CA . PRO A 1 91 ? 11.098 -3.201 -13.470 1.00 39.62 91 PRO A CA 1
ATOM 713 C C . PRO A 1 91 ? 11.749 -4.204 -12.499 1.00 39.62 91 PRO A C 1
ATOM 715 O O . PRO A 1 91 ? 12.648 -3.825 -11.759 1.00 39.62 91 PRO A O 1
ATOM 718 N N . ASN A 1 92 ? 11.298 -5.463 -12.535 1.00 41.41 92 ASN A N 1
ATOM 719 C CA . ASN A 1 92 ? 11.974 -6.673 -12.023 1.00 41.41 92 ASN A CA 1
ATOM 720 C C . ASN A 1 92 ? 12.259 -6.848 -10.507 1.00 41.41 92 ASN A C 1
ATOM 722 O O . ASN A 1 92 ? 12.490 -5.895 -9.769 1.00 41.41 92 ASN A O 1
ATOM 726 N N . PRO A 1 93 ? 12.379 -8.120 -10.077 1.00 46.00 93 PRO A N 1
ATOM 727 C CA . PRO A 1 93 ? 11.324 -9.120 -10.062 1.00 46.00 93 PRO A CA 1
ATOM 728 C C . PRO A 1 93 ? 10.543 -9.033 -8.739 1.00 46.00 93 PRO A C 1
ATOM 730 O O . PRO A 1 93 ? 11.119 -8.956 -7.655 1.00 46.00 93 PRO A O 1
ATOM 733 N N . CYS A 1 94 ? 9.216 -9.080 -8.839 1.00 48.41 94 CYS A N 1
ATOM 734 C CA . CYS A 1 94 ? 8.500 -9.976 -7.947 1.00 48.41 94 CYS A CA 1
ATOM 735 C C . CYS A 1 94 ? 8.688 -11.405 -8.506 1.00 48.41 94 CYS A C 1
ATOM 737 O O . CYS A 1 94 ? 8.866 -12.313 -7.682 1.00 48.41 94 CYS A O 1
#

Secondary structure (DSSP, 8-state):
-HHHHHHHHHHHHHHHHHHHHTT-----EEEEEEEEES---SSHHHHHHHHHHHSTTS-HHHHTT-EEPPPEEEEETTEEEEEEEEEEE--S--

Foldseek 3Di:
DVVVVVVVVVVVVVVVVVVVVPPPQPQPQDKDKDKAFDDADPQQFVSLLVVLVVDPPNDPVFSVPKGKDGKDWDDDPPTIMIMIIIGGGDGDDD

pLDDT: mean 72.09, std 16.02, range [39.62, 94.31]

Nearest PDB structures (foldseek):
  7mie-assembly1_A  TM=5.904E-01  e=1.590E+00  Borreliella burgdorferi
  6uib-assembly1_B  TM=4.892E-01  e=1.088E+00  Homo sapiens
  3beg-assembly1_A  TM=4.140E-01  e=2.995E+00  Homo sapiens
  1i7c-assembly1_A  TM=3.483E-01  e=3.399E+00  Homo sapiens
  7dlu-assembly1_A  TM=3.521E-01  e=8.243E+00  Pseudomonas aeruginosa PAO1

Mean predicted aligned error: 14.03 Å

Sequence (94 aa):
MRSVTSSILLCLLMFLVTNNVKGREVRRNCPYKLMNPGKCGANKVQFCLDEFKRTTYFPENQKNGSRCRPCKDTRVGNQDVYSCVCLGGRPNPC

Organism: Arabidopsis suecica (NCBI:txid45249)

Radius of gyration: 23.5 Å; Cα contacts (8 Å, |Δi|>4): 127; chains: 1; bounding box: 56×28×64 Å